Protein AF-A0A4U2ZTQ1-F1 (afdb_monomer_lite)

InterPro domains:
  IPR051172 Chlamydia Large Cysteine-rich Periplasmic OmcB [PTHR34819] (1-96)

Radius of gyration: 20.79 Å; chains: 1; bounding box: 55×20×70 Å

Sequence (96 aa):
TTFVANSVVINGTPQPGLNPTTGFPLANIPVGGMVTVTFQVTITSVPPNRVLPNNANVTADFQVSPLQPPITIVTISNIVVTRVNVGSLNVMKSVN

pLDDT: mean 81.44, std 9.15, range [49.84, 94.69]

Foldseek 3Di:
DAWDAQFKDKPNHGDGPDDQVVDDDDDDAPVVGDIDIDGDDDDPDQDPVQKDKDKHKDWDWDDPDPVDGTDIDIDIGDIDIDGHDDDDDDDDDDDD

Secondary structure (DSSP, 8-state):
-EE-TT--EETTEE-TT--TTT--------TT----EE--EE-SS--TTSEEEE--EEEEEE-SSTTS--EEEEEEPPPEEEE-------------

Structure (mmCIF, N/CA/C/O backbone):
data_AF-A0A4U2ZTQ1-F1
#
_entry.id   AF-A0A4U2ZTQ1-F1
#
loop_
_atom_site.group_PDB
_atom_site.id
_atom_site.type_symbol
_atom_site.label_atom_id
_atom_site.label_alt_id
_atom_site.label_comp_id
_atom_site.label_asym_id
_atom_site.label_entity_id
_atom_site.label_seq_id
_atom_site.pdbx_PD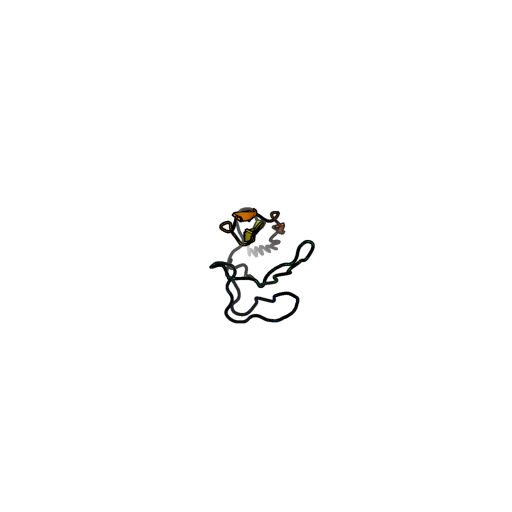B_ins_code
_atom_site.Cartn_x
_atom_site.Cartn_y
_atom_site.Cartn_z
_atom_site.occupancy
_atom_site.B_iso_or_equiv
_atom_site.auth_seq_id
_atom_site.auth_comp_id
_atom_site.auth_asym_id
_atom_site.auth_atom_id
_atom_site.pdbx_PDB_model_num
ATOM 1 N N . THR A 1 1 ? 11.427 3.054 -8.080 1.00 82.94 1 THR A N 1
ATOM 2 C CA . THR A 1 1 ? 10.106 2.458 -8.376 1.00 82.94 1 THR A CA 1
ATOM 3 C C . THR A 1 1 ? 9.062 3.547 -8.377 1.00 82.94 1 THR A C 1
ATOM 5 O O . THR A 1 1 ? 9.296 4.590 -7.777 1.00 82.94 1 THR A O 1
ATOM 8 N N . THR A 1 2 ? 7.936 3.329 -9.049 1.00 87.62 2 THR A N 1
ATOM 9 C CA . THR A 1 2 ? 6.793 4.252 -9.076 1.00 87.62 2 THR A CA 1
ATOM 10 C C . THR A 1 2 ? 5.508 3.499 -8.739 1.00 87.62 2 THR A C 1
ATOM 12 O O . THR A 1 2 ? 5.330 2.361 -9.163 1.00 87.62 2 THR A O 1
ATOM 15 N N . PHE A 1 3 ? 4.624 4.097 -7.940 1.00 88.75 3 PHE A N 1
ATOM 16 C CA . PHE A 1 3 ? 3.311 3.523 -7.628 1.00 88.75 3 PHE A CA 1
ATOM 17 C C . PHE A 1 3 ? 2.379 3.601 -8.847 1.00 88.75 3 PHE A C 1
ATOM 19 O O . PHE A 1 3 ? 2.378 4.604 -9.563 1.00 88.75 3 PHE A O 1
ATOM 26 N N . VAL A 1 4 ? 1.586 2.551 -9.079 1.00 91.19 4 VAL A N 1
ATOM 27 C CA . VAL A 1 4 ? 0.559 2.530 -10.130 1.00 91.19 4 VAL A CA 1
ATOM 28 C C . VAL A 1 4 ? -0.740 3.085 -9.552 1.00 91.19 4 VAL A C 1
ATOM 30 O O . VAL A 1 4 ? -1.350 2.468 -8.678 1.00 91.19 4 VAL A O 1
ATOM 33 N N . ALA A 1 5 ? -1.175 4.247 -10.042 1.00 90.81 5 ALA A N 1
ATOM 34 C CA . ALA A 1 5 ? -2.417 4.872 -9.592 1.00 90.81 5 ALA A CA 1
ATOM 35 C C . ALA A 1 5 ? -3.623 3.933 -9.772 1.00 90.81 5 ALA A C 1
ATOM 37 O O . ALA A 1 5 ? -3.686 3.164 -10.729 1.00 90.81 5 ALA A O 1
ATOM 38 N N . ASN A 1 6 ? -4.589 4.013 -8.850 1.00 92.12 6 ASN A N 1
ATOM 39 C CA . ASN A 1 6 ? -5.815 3.200 -8.842 1.00 92.12 6 ASN A CA 1
ATOM 40 C C . ASN A 1 6 ? -5.600 1.680 -8.723 1.00 92.12 6 ASN A C 1
ATOM 42 O O . ASN A 1 6 ? -6.525 0.914 -8.971 1.00 92.12 6 ASN A O 1
ATOM 46 N N . SER A 1 7 ? -4.405 1.237 -8.319 1.00 93.81 7 SER A N 1
ATOM 47 C CA . SER A 1 7 ? -4.105 -0.189 -8.134 1.00 93.81 7 SER A CA 1
ATOM 48 C C . SER A 1 7 ? -4.440 -0.731 -6.744 1.00 93.81 7 SER A C 1
ATOM 50 O O . SER A 1 7 ? -4.285 -1.929 -6.513 1.00 93.81 7 SER A O 1
ATOM 52 N N . VAL A 1 8 ? -4.857 0.128 -5.808 1.00 93.62 8 VAL A N 1
ATOM 53 C CA . VAL A 1 8 ? -5.151 -0.290 -4.435 1.00 93.62 8 VAL A CA 1
ATOM 54 C C . VAL A 1 8 ? -6.422 -1.129 -4.407 1.00 93.62 8 VAL A C 1
ATOM 56 O O . VAL A 1 8 ? -7.467 -0.732 -4.920 1.00 93.62 8 VAL A O 1
ATOM 59 N N . VAL A 1 9 ? -6.329 -2.281 -3.757 1.00 92.81 9 VAL A N 1
ATOM 60 C CA . VAL A 1 9 ? -7.428 -3.202 -3.488 1.00 92.81 9 VAL A CA 1
ATOM 61 C C . VAL A 1 9 ? -7.403 -3.526 -1.998 1.00 92.81 9 VAL A C 1
ATOM 63 O O . VAL A 1 9 ? -6.363 -3.919 -1.468 1.00 92.81 9 VAL A O 1
ATOM 66 N N . ILE A 1 10 ? -8.540 -3.370 -1.322 1.00 92.62 10 ILE A N 1
ATOM 67 C CA . ILE A 1 10 ? -8.705 -3.673 0.105 1.00 92.62 10 ILE A CA 1
ATOM 68 C C . ILE A 1 10 ? -9.700 -4.821 0.233 1.00 92.62 10 ILE A C 1
ATOM 70 O O . ILE A 1 10 ? -10.834 -4.702 -0.225 1.00 92.62 10 ILE A O 1
ATOM 74 N N . ASN A 1 11 ? -9.285 -5.939 0.833 1.00 90.69 11 ASN A N 1
ATOM 75 C CA . ASN A 1 11 ? -10.105 -7.149 0.984 1.00 90.69 11 ASN A CA 1
ATOM 76 C C . ASN A 1 11 ? -10.772 -7.594 -0.336 1.00 90.69 11 ASN A C 1
ATOM 78 O O . ASN A 1 11 ? -11.945 -7.951 -0.369 1.00 90.69 11 ASN A O 1
ATOM 82 N N . GLY A 1 12 ? -10.037 -7.507 -1.449 1.00 90.62 12 GLY A N 1
ATOM 83 C CA . GLY A 1 12 ? -10.544 -7.836 -2.788 1.00 90.62 12 GLY A CA 1
ATOM 84 C C . GLY A 1 12 ? -11.400 -6.749 -3.453 1.00 90.62 12 GLY A C 1
ATOM 85 O O . GLY A 1 12 ? -11.720 -6.879 -4.630 1.00 90.62 12 GLY A O 1
ATOM 86 N N . THR A 1 13 ? -11.726 -5.657 -2.755 1.00 94.00 13 THR A N 1
ATOM 87 C CA . THR A 1 13 ? -12.510 -4.541 -3.307 1.00 94.00 13 THR A CA 1
ATOM 88 C C . THR A 1 13 ? -11.582 -3.447 -3.840 1.00 94.00 13 THR A C 1
ATOM 90 O O . THR A 1 13 ? -10.771 -2.929 -3.066 1.00 94.00 13 THR A O 1
ATOM 93 N N . PRO A 1 14 ? -11.673 -3.060 -5.126 1.00 94.25 14 PRO A N 1
ATOM 94 C CA . PRO A 1 14 ? -10.897 -1.950 -5.670 1.00 94.25 14 PRO A CA 1
ATOM 95 C C . PRO A 1 14 ? -11.189 -0.640 -4.938 1.00 94.25 14 PRO A C 1
ATOM 97 O O . PRO A 1 14 ? -12.345 -0.307 -4.684 1.00 94.25 14 PRO A O 1
ATOM 100 N N . GLN A 1 15 ? -10.138 0.116 -4.634 1.00 94.69 15 GLN A N 1
ATOM 101 C CA . GLN A 1 15 ? -10.210 1.427 -3.992 1.00 94.69 15 GLN A CA 1
ATOM 102 C C . GLN A 1 15 ? -9.420 2.456 -4.821 1.00 94.69 15 GLN A C 1
ATOM 104 O O . GLN A 1 15 ? -8.292 2.817 -4.465 1.00 94.69 15 GLN A O 1
ATOM 109 N N . PRO A 1 16 ? -9.971 2.909 -5.965 1.00 92.00 16 PRO A N 1
ATOM 110 C CA . PRO A 1 16 ? -9.338 3.931 -6.793 1.00 92.00 16 PRO A CA 1
ATOM 111 C C . PRO A 1 16 ? -9.078 5.218 -5.998 1.00 92.00 16 PRO A C 1
ATOM 113 O O . PRO A 1 16 ? -9.837 5.571 -5.101 1.00 92.00 16 PRO A O 1
ATOM 116 N N . GLY A 1 17 ? -8.004 5.932 -6.328 1.00 90.81 17 GLY A N 1
ATOM 117 C CA . GLY A 1 17 ? -7.620 7.181 -5.661 1.00 90.81 17 GLY A CA 1
ATOM 118 C C . GLY A 1 17 ? -6.845 7.026 -4.348 1.00 90.81 17 GLY A C 1
ATOM 119 O O . GLY A 1 17 ? -6.198 7.986 -3.932 1.00 90.81 17 GLY A O 1
ATOM 120 N N . LEU A 1 18 ? -6.827 5.845 -3.719 1.00 92.00 18 LEU A N 1
ATOM 121 C CA . LEU A 1 18 ? -5.976 5.613 -2.549 1.00 92.00 18 LEU A CA 1
ATOM 122 C C . LEU A 1 18 ? -4.504 5.489 -2.951 1.00 92.00 18 LEU A C 1
ATOM 124 O O . LEU A 1 18 ? -4.165 4.895 -3.978 1.00 92.00 18 LEU A O 1
ATOM 128 N N . ASN A 1 19 ? -3.624 6.033 -2.111 1.00 89.94 19 ASN A N 1
ATOM 129 C CA . ASN A 1 19 ? -2.185 5.996 -2.326 1.00 89.94 19 ASN A CA 1
ATOM 130 C C . ASN A 1 19 ? -1.444 5.524 -1.058 1.00 89.94 19 ASN A C 1
ATOM 132 O O . ASN A 1 19 ? -1.410 6.246 -0.060 1.00 89.94 19 ASN A O 1
ATOM 136 N N . PRO A 1 20 ? -0.797 4.342 -1.089 1.00 87.19 20 PRO A N 1
ATOM 137 C CA . PRO A 1 20 ? -0.023 3.832 0.039 1.00 87.19 20 PRO A CA 1
ATOM 138 C C . PRO A 1 20 ? 1.163 4.720 0.435 1.00 87.19 20 PRO A C 1
ATOM 140 O O . PRO A 1 20 ? 1.570 4.690 1.592 1.00 87.19 20 PRO A O 1
ATOM 143 N N . THR A 1 21 ? 1.723 5.519 -0.484 1.00 85.38 21 THR A N 1
ATOM 144 C CA . THR A 1 21 ? 2.895 6.361 -0.179 1.00 85.38 21 THR A CA 1
ATOM 145 C C . THR A 1 21 ? 2.544 7.563 0.688 1.00 85.38 21 THR A C 1
ATOM 147 O O . THR A 1 21 ? 3.399 8.053 1.418 1.00 85.38 21 THR A O 1
ATOM 150 N N . THR A 1 22 ? 1.308 8.058 0.594 1.00 87.00 22 THR A N 1
ATOM 151 C CA . THR A 1 22 ? 0.791 9.144 1.444 1.00 87.00 22 THR A CA 1
ATOM 152 C C . THR A 1 22 ? 0.038 8.618 2.665 1.00 87.00 22 THR A C 1
ATOM 154 O O . THR A 1 22 ? -0.243 9.385 3.579 1.00 87.00 22 THR A O 1
ATOM 157 N N . GLY A 1 23 ? -0.289 7.323 2.680 1.00 84.38 23 GLY A N 1
ATOM 158 C CA . GLY A 1 23 ? -1.182 6.714 3.659 1.00 84.38 23 GLY A CA 1
ATOM 159 C C . GLY A 1 23 ? -2.659 6.974 3.350 1.00 84.38 23 GLY A C 1
ATOM 160 O O . GLY A 1 23 ? -3.013 7.846 2.555 1.00 84.38 23 GLY A O 1
ATOM 161 N N . PHE A 1 24 ? -3.525 6.173 3.970 1.00 88.38 24 PHE A N 1
ATOM 162 C CA . PHE A 1 24 ? -4.980 6.310 3.914 1.00 88.38 24 PHE A CA 1
ATOM 163 C C . PHE A 1 24 ? -5.631 5.600 5.111 1.00 88.38 24 PHE A C 1
ATOM 165 O O . PHE A 1 24 ? -5.040 4.656 5.647 1.00 88.38 24 PHE A O 1
ATOM 172 N N . PRO A 1 25 ? -6.830 6.032 5.547 1.00 87.19 25 PRO A N 1
ATOM 173 C CA . PRO A 1 25 ? -7.533 5.378 6.642 1.00 87.19 25 PRO A CA 1
ATOM 174 C C . PRO A 1 25 ? -8.044 3.996 6.224 1.00 87.19 25 PRO A C 1
ATOM 176 O O . PRO A 1 25 ? -8.470 3.783 5.088 1.00 87.19 25 PRO A O 1
ATOM 179 N N . LEU A 1 26 ? -8.044 3.067 7.175 1.00 86.50 26 LEU A N 1
ATOM 180 C CA . LEU A 1 26 ? -8.713 1.776 7.059 1.00 86.50 26 LEU A CA 1
ATOM 181 C C . LEU A 1 26 ? -9.971 1.775 7.929 1.00 86.50 26 LEU A C 1
ATOM 183 O O . LEU A 1 26 ? -10.060 2.502 8.917 1.00 86.50 26 LEU A O 1
ATOM 187 N N . ALA A 1 27 ? -10.943 0.941 7.563 1.00 84.00 27 ALA A N 1
ATOM 188 C CA . ALA A 1 27 ? -12.078 0.665 8.433 1.00 84.00 27 ALA A CA 1
ATOM 189 C C . ALA A 1 27 ? -11.613 -0.016 9.731 1.00 84.00 27 ALA A C 1
ATOM 191 O O . ALA A 1 27 ? -10.545 -0.630 9.773 1.00 84.00 27 ALA A O 1
ATOM 192 N N . ASN A 1 28 ? -12.442 0.068 10.777 1.00 82.75 28 ASN A N 1
ATOM 193 C CA . ASN A 1 28 ? -12.152 -0.563 12.059 1.00 82.75 28 ASN A CA 1
ATOM 194 C C . ASN A 1 28 ? -11.872 -2.063 11.881 1.00 82.75 28 ASN A C 1
ATOM 196 O O . ASN A 1 28 ? -12.677 -2.785 11.289 1.00 82.75 28 ASN A O 1
ATOM 200 N N . ILE A 1 29 ? -10.745 -2.521 12.422 1.00 83.12 29 ILE A N 1
ATOM 201 C CA . ILE A 1 29 ? -10.343 -3.925 12.381 1.00 83.12 29 ILE A CA 1
ATOM 202 C C . ILE A 1 29 ? -10.718 -4.535 13.734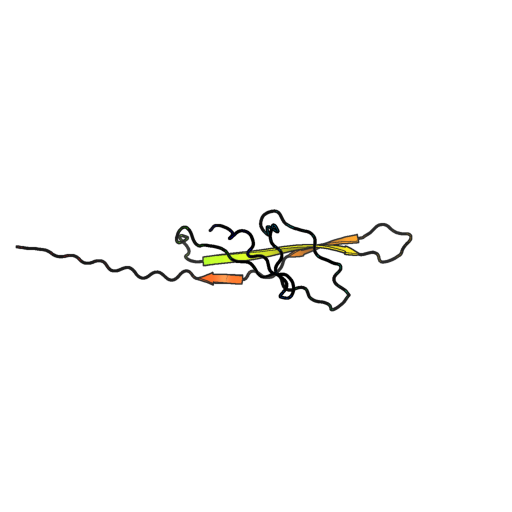 1.00 83.12 29 ILE A C 1
ATOM 204 O O . ILE A 1 29 ? -10.133 -4.146 14.747 1.00 83.12 29 ILE A O 1
ATOM 208 N N . PRO A 1 30 ? -11.701 -5.451 13.797 1.00 79.19 30 PRO A N 1
ATOM 209 C CA . PRO A 1 30 ? -12.078 -6.076 15.058 1.00 79.19 30 PRO A CA 1
ATOM 210 C C . PRO A 1 30 ? -10.918 -6.900 15.628 1.00 79.19 30 PRO A C 1
ATOM 212 O O . PRO A 1 30 ? -10.009 -7.308 14.903 1.00 79.19 30 PRO A O 1
ATOM 215 N N . VAL A 1 31 ? -10.961 -7.183 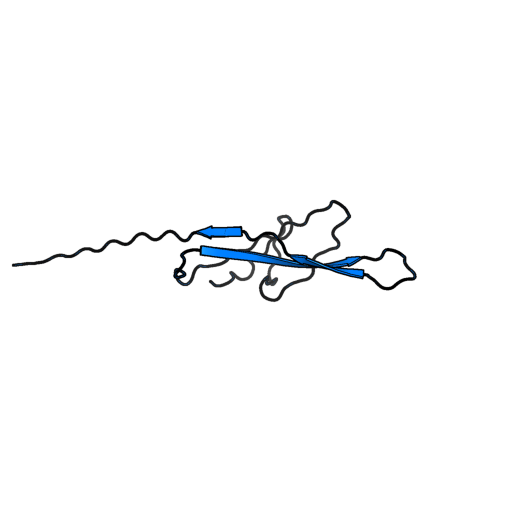16.931 1.00 74.31 31 VAL A N 1
ATOM 216 C CA . VAL A 1 31 ? -9.957 -8.028 17.596 1.00 74.31 31 VAL A CA 1
ATOM 217 C C . VAL A 1 31 ? -9.896 -9.397 16.910 1.00 74.31 31 VAL A C 1
ATOM 219 O O . VAL A 1 31 ? -10.919 -10.052 16.729 1.00 74.31 31 VAL A O 1
ATOM 222 N N . GLY A 1 32 ? -8.693 -9.815 16.505 1.00 78.50 32 GLY A N 1
ATOM 223 C CA . GLY A 1 32 ? -8.473 -11.046 15.735 1.00 78.50 32 GLY A CA 1
ATOM 224 C C . GLY A 1 32 ? -8.832 -10.952 14.245 1.00 78.50 32 GLY A C 1
ATOM 225 O O . GLY A 1 32 ? -8.665 -11.929 13.520 1.00 78.50 32 GLY A O 1
ATOM 226 N N . GLY A 1 33 ? -9.312 -9.797 13.776 1.00 82.69 33 GLY A N 1
ATOM 227 C CA . GLY A 1 33 ? -9.596 -9.529 12.371 1.00 82.69 33 GLY A CA 1
ATOM 228 C C . GLY A 1 33 ? -8.341 -9.237 11.546 1.00 82.69 33 GLY A C 1
ATOM 229 O O . GLY A 1 33 ? -7.261 -8.974 12.073 1.00 82.69 33 GLY A O 1
ATOM 230 N N . MET A 1 34 ? -8.502 -9.251 10.222 1.00 82.31 34 MET A N 1
ATOM 231 C CA . MET A 1 34 ? -7.440 -8.944 9.266 1.00 82.31 34 MET A CA 1
ATOM 232 C C . MET A 1 34 ? -7.984 -8.082 8.126 1.00 82.31 34 MET A C 1
ATOM 234 O O . MET A 1 34 ? -9.111 -8.275 7.672 1.00 82.31 34 MET A O 1
ATOM 238 N N . VAL A 1 35 ? -7.157 -7.156 7.639 1.00 86.12 35 VAL A N 1
ATOM 239 C CA . VAL A 1 35 ? -7.387 -6.427 6.388 1.00 86.12 35 VAL A CA 1
ATOM 240 C C . VAL A 1 35 ? -6.206 -6.672 5.461 1.00 86.12 35 VAL A C 1
ATOM 242 O O . VAL A 1 35 ? -5.053 -6.482 5.846 1.00 86.12 35 VAL A O 1
ATOM 245 N N . THR A 1 36 ? -6.482 -7.102 4.233 1.00 86.56 36 THR A N 1
ATOM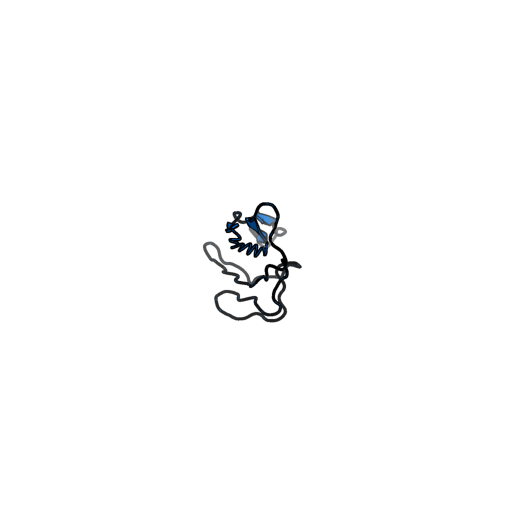 246 C CA . THR A 1 36 ? -5.470 -7.277 3.188 1.00 86.56 36 THR A CA 1
ATOM 247 C C . THR A 1 36 ? -5.504 -6.090 2.238 1.00 86.56 36 THR A C 1
ATOM 249 O O . THR A 1 36 ? -6.530 -5.818 1.618 1.00 86.56 36 THR A O 1
ATOM 252 N N . VAL A 1 37 ? -4.368 -5.409 2.099 1.00 89.19 37 VAL A N 1
ATOM 253 C CA . VAL A 1 37 ? -4.169 -4.321 1.135 1.00 89.19 37 VAL A CA 1
ATOM 254 C C . VAL A 1 37 ? -3.215 -4.806 0.051 1.00 89.19 37 VAL A C 1
ATOM 256 O O . VAL A 1 37 ? -2.101 -5.237 0.341 1.00 89.19 37 VAL A O 1
ATOM 259 N N . THR A 1 38 ? -3.642 -4.742 -1.205 1.00 89.94 38 THR A N 1
ATOM 260 C CA . THR A 1 38 ? -2.831 -5.082 -2.380 1.00 89.94 38 THR A CA 1
ATOM 261 C C . THR A 1 38 ? -2.702 -3.858 -3.271 1.00 89.94 38 THR A C 1
ATOM 263 O O . THR A 1 38 ? -3.661 -3.112 -3.434 1.00 89.94 38 THR A O 1
ATOM 266 N N . PHE A 1 39 ? -1.518 -3.631 -3.831 1.00 91.69 39 PHE A N 1
ATOM 267 C CA . PHE A 1 39 ? -1.248 -2.525 -4.745 1.00 91.69 39 PHE A CA 1
ATOM 268 C C . PHE A 1 39 ? -0.142 -2.901 -5.730 1.00 91.69 39 PHE A C 1
ATOM 270 O O . PHE A 1 39 ? 0.577 -3.881 -5.527 1.00 91.69 39 PHE A O 1
ATOM 277 N N . GLN A 1 40 ? 0.001 -2.120 -6.798 1.00 89.06 40 GLN A N 1
ATOM 278 C CA . GLN A 1 40 ? 1.005 -2.350 -7.833 1.00 89.06 40 GLN A CA 1
ATOM 279 C C . GLN A 1 40 ? 2.057 -1.239 -7.852 1.00 89.06 40 GLN A C 1
ATOM 281 O O . GLN A 1 40 ? 1.773 -0.059 -7.624 1.00 89.06 40 GLN A O 1
ATOM 286 N N . VAL A 1 41 ? 3.292 -1.633 -8.159 1.00 87.31 41 VAL A N 1
ATOM 287 C CA . VAL A 1 41 ? 4.434 -0.735 -8.344 1.00 87.31 41 VAL A CA 1
ATOM 288 C C . VAL A 1 41 ? 5.204 -1.122 -9.602 1.00 87.31 41 VAL A C 1
ATOM 290 O O . 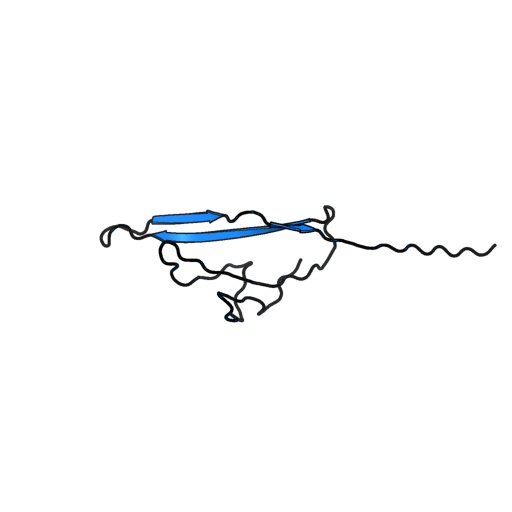VAL A 1 41 ? 5.385 -2.302 -9.894 1.00 87.31 41 VAL A O 1
ATOM 293 N N . THR A 1 42 ? 5.705 -0.123 -10.319 1.00 85.12 42 THR A N 1
ATOM 294 C CA . THR A 1 42 ? 6.541 -0.287 -11.509 1.00 85.12 42 THR A CA 1
ATOM 295 C C . THR A 1 42 ? 8.011 -0.071 -11.157 1.00 85.12 42 THR A C 1
ATOM 297 O O . THR A 1 42 ? 8.390 0.885 -10.467 1.00 85.12 42 THR A O 1
ATOM 300 N N . ILE A 1 43 ? 8.877 -0.957 -11.648 1.00 83.00 43 ILE A N 1
ATOM 301 C CA . ILE A 1 43 ? 10.332 -0.818 -11.533 1.00 83.00 43 ILE A CA 1
ATOM 302 C C . ILE A 1 43 ? 10.821 0.064 -12.683 1.00 83.00 43 ILE A C 1
ATOM 304 O O . ILE A 1 43 ? 10.909 -0.380 -13.819 1.00 83.00 43 ILE A O 1
ATOM 308 N N . THR A 1 44 ? 11.131 1.326 -12.384 1.00 81.50 44 THR A N 1
ATOM 309 C CA . THR A 1 44 ? 11.637 2.301 -13.367 1.00 81.50 44 THR A CA 1
ATOM 310 C C . THR A 1 44 ? 13.133 2.168 -13.647 1.00 81.50 44 THR A C 1
ATOM 312 O O . THR A 1 44 ? 13.602 2.576 -14.703 1.00 81.50 44 THR A O 1
ATOM 315 N N . SER A 1 45 ? 13.891 1.593 -12.715 1.00 79.44 45 SER A N 1
ATOM 316 C CA . SER A 1 45 ? 15.310 1.283 -12.872 1.00 79.44 45 SER A CA 1
ATOM 317 C C . SER A 1 45 ? 15.696 0.129 -11.952 1.00 79.44 45 SER A C 1
ATOM 319 O O . SER A 1 45 ? 15.081 -0.085 -10.904 1.00 79.44 45 SER A O 1
ATOM 321 N N . VAL A 1 46 ? 16.707 -0.637 -12.359 1.00 78.38 46 VAL A N 1
ATOM 322 C CA . VAL A 1 46 ? 17.219 -1.769 -11.581 1.00 78.38 46 VAL A CA 1
ATOM 323 C C . VAL A 1 46 ? 18.024 -1.210 -10.403 1.00 78.38 46 VAL A C 1
ATOM 325 O O . VAL A 1 46 ? 19.022 -0.527 -10.642 1.00 78.38 46 VAL A O 1
ATOM 328 N N . PRO A 1 47 ? 17.627 -1.464 -9.141 1.00 75.38 47 PRO A N 1
ATOM 329 C CA . PRO A 1 47 ? 18.376 -0.963 -7.997 1.00 75.38 47 PRO A CA 1
ATOM 330 C C . PRO A 1 47 ? 19.760 -1.641 -7.913 1.00 75.38 47 PRO A C 1
ATOM 332 O O . PRO A 1 47 ? 19.871 -2.820 -8.264 1.00 75.38 47 PRO A O 1
ATOM 335 N N . PRO A 1 48 ? 20.813 -0.954 -7.420 1.00 76.94 48 PRO A N 1
ATOM 336 C CA . PRO A 1 48 ? 22.186 -1.483 -7.399 1.00 76.94 48 PRO A CA 1
ATOM 337 C C . PRO A 1 48 ? 22.332 -2.809 -6.643 1.00 76.94 48 PRO A C 1
ATOM 339 O O . PRO A 1 48 ? 23.087 -3.689 -7.043 1.00 76.94 48 PRO A O 1
ATOM 342 N N . ASN A 1 49 ? 21.560 -2.972 -5.567 1.00 79.25 49 ASN A N 1
ATOM 343 C CA . ASN A 1 49 ? 21.515 -4.180 -4.744 1.00 79.25 49 ASN A CA 1
ATOM 344 C C . ASN A 1 49 ? 20.495 -5.219 -5.245 1.00 79.25 49 ASN A C 1
ATOM 346 O O . ASN A 1 49 ? 20.344 -6.269 -4.625 1.00 79.25 49 ASN A O 1
ATOM 350 N N . ARG A 1 50 ? 19.787 -4.933 -6.349 1.00 77.56 50 ARG A N 1
ATOM 351 C CA . ARG A 1 50 ? 18.770 -5.796 -6.975 1.00 77.56 50 ARG A CA 1
ATOM 352 C C . ARG A 1 50 ? 17.655 -6.244 -6.032 1.00 77.56 50 ARG A C 1
ATOM 354 O O . ARG A 1 50 ? 16.981 -7.233 -6.316 1.00 77.56 50 ARG A O 1
ATOM 361 N N . VAL A 1 51 ? 17.448 -5.535 -4.929 1.00 79.12 51 VAL A N 1
ATOM 362 C CA . VAL A 1 51 ? 16.412 -5.850 -3.949 1.00 79.12 51 VAL A CA 1
ATOM 363 C C . VAL A 1 51 ? 15.492 -4.661 -3.752 1.00 79.12 51 VAL A C 1
ATOM 365 O O . VAL A 1 51 ? 15.918 -3.508 -3.779 1.00 79.12 51 VAL A O 1
ATOM 368 N N . LEU A 1 52 ? 14.218 -4.961 -3.543 1.00 81.25 52 LEU A N 1
ATOM 369 C CA . LEU A 1 52 ? 13.189 -3.985 -3.243 1.00 81.25 52 LEU A CA 1
ATOM 370 C C . LEU A 1 52 ? 12.525 -4.366 -1.910 1.00 81.25 52 LEU A C 1
ATOM 372 O O . LEU A 1 52 ? 11.705 -5.290 -1.895 1.00 81.25 52 LEU A O 1
ATOM 376 N N . PRO A 1 53 ? 12.916 -3.735 -0.786 1.00 79.69 53 PRO A N 1
ATOM 377 C CA . PRO A 1 53 ? 12.248 -3.940 0.492 1.00 79.69 53 PRO A CA 1
ATOM 378 C C . PRO A 1 53 ? 10.878 -3.248 0.486 1.00 79.69 53 PRO A C 1
ATOM 380 O O . PRO A 1 53 ? 10.753 -2.110 0.037 1.00 79.69 53 PRO A O 1
ATOM 383 N N . ASN A 1 54 ? 9.862 -3.933 1.002 1.00 74.75 54 ASN A N 1
ATOM 384 C CA . ASN A 1 54 ? 8.522 -3.402 1.225 1.00 74.75 54 ASN A CA 1
ATOM 385 C C . ASN A 1 54 ? 8.140 -3.583 2.697 1.00 74.75 54 ASN A C 1
ATOM 387 O O . ASN A 1 54 ? 8.170 -4.706 3.203 1.00 74.75 54 ASN A O 1
ATOM 391 N N . ASN A 1 55 ? 7.751 -2.496 3.357 1.00 83.12 55 ASN A N 1
ATOM 392 C CA . ASN A 1 55 ? 7.209 -2.493 4.712 1.00 83.12 55 ASN A CA 1
ATOM 393 C C . ASN A 1 55 ? 6.028 -1.520 4.792 1.00 83.12 55 ASN A C 1
ATOM 395 O O . ASN A 1 55 ? 5.919 -0.598 3.987 1.00 83.12 55 ASN A O 1
ATOM 399 N N . ALA A 1 56 ? 5.167 -1.714 5.782 1.00 78.31 56 ALA A N 1
ATOM 400 C CA . ALA A 1 56 ? 4.038 -0.843 6.061 1.00 78.31 56 ALA A CA 1
ATOM 401 C C . ALA A 1 56 ? 4.069 -0.386 7.521 1.00 78.31 56 ALA A C 1
ATOM 403 O O . ALA A 1 56 ? 4.622 -1.068 8.388 1.00 78.31 56 ALA A O 1
ATOM 404 N N . ASN A 1 57 ? 3.464 0.769 7.776 1.00 82.94 57 ASN A N 1
ATOM 405 C CA . ASN A 1 57 ? 3.195 1.269 9.115 1.00 82.94 57 ASN A CA 1
ATOM 406 C C . ASN A 1 57 ? 1.677 1.386 9.292 1.00 82.94 57 ASN A C 1
ATOM 408 O O . ASN A 1 57 ? 1.000 1.928 8.417 1.00 82.94 57 ASN A O 1
ATOM 412 N N . VAL A 1 58 ? 1.158 0.864 10.400 1.00 78.56 58 VAL A N 1
ATOM 413 C CA . VAL A 1 58 ? -0.257 0.915 10.762 1.00 78.56 58 VAL A CA 1
ATOM 414 C C . VAL A 1 58 ? -0.387 1.612 12.109 1.00 78.56 58 VAL A C 1
ATOM 416 O O . VAL A 1 58 ? 0.115 1.123 13.121 1.00 78.56 58 VAL A O 1
ATOM 419 N N . THR A 1 59 ? -1.094 2.738 12.117 1.00 81.00 59 THR A N 1
ATOM 420 C CA . THR A 1 59 ? -1.488 3.451 13.336 1.00 81.00 59 THR A CA 1
ATOM 421 C C . THR A 1 59 ? -2.930 3.093 13.673 1.00 81.00 59 THR A C 1
ATOM 423 O O . THR A 1 59 ? -3.795 3.163 12.799 1.00 81.00 59 THR A O 1
ATOM 426 N N . ALA A 1 60 ? -3.190 2.705 14.918 1.00 77.12 60 ALA A N 1
ATOM 427 C CA . ALA A 1 60 ? -4.516 2.333 15.400 1.00 77.12 60 ALA A CA 1
ATOM 428 C C . ALA A 1 60 ? -4.791 2.940 16.779 1.00 77.12 60 ALA A C 1
ATOM 430 O O . ALA A 1 60 ? -3.912 2.947 17.639 1.00 77.12 60 ALA A O 1
ATOM 431 N N . ASP A 1 61 ? -6.024 3.394 16.992 1.00 82.69 61 ASP A N 1
ATOM 432 C CA . ASP A 1 61 ? -6.489 3.937 18.266 1.00 82.69 61 ASP A CA 1
ATOM 433 C C . ASP A 1 61 ? -7.380 2.922 18.990 1.00 82.69 61 ASP A C 1
ATOM 435 O O . ASP A 1 61 ? -8.346 2.405 18.426 1.00 82.69 61 ASP A O 1
ATOM 439 N N . PHE A 1 62 ? -7.075 2.654 20.259 1.00 78.06 62 PHE A N 1
ATOM 440 C CA . PHE A 1 62 ? -7.794 1.701 21.100 1.00 78.06 62 PHE A CA 1
ATOM 441 C C . PHE A 1 62 ? -8.484 2.404 22.269 1.00 78.06 62 PHE A C 1
ATOM 443 O O . PHE A 1 62 ? -7.856 3.097 23.069 1.00 78.06 62 PHE A O 1
ATOM 450 N N . GLN A 1 63 ? -9.789 2.185 22.409 1.00 81.19 63 GLN A N 1
ATOM 451 C CA . GLN A 1 63 ? -10.587 2.668 23.535 1.00 81.19 63 GLN A CA 1
ATOM 452 C C . GLN A 1 63 ? -10.836 1.535 24.530 1.00 81.19 63 GLN A C 1
ATOM 454 O O . GLN A 1 63 ? -11.657 0.657 24.285 1.00 81.19 63 GLN A O 1
ATOM 459 N N . VAL A 1 64 ? -10.117 1.552 25.656 1.00 79.00 64 VAL A N 1
ATOM 460 C CA . VAL A 1 64 ? -10.250 0.534 26.717 1.00 79.00 64 VAL A CA 1
ATOM 461 C C . VAL A 1 64 ? -11.426 0.843 27.652 1.00 79.00 64 VAL A C 1
ATOM 463 O O . VAL A 1 64 ? -12.066 -0.068 28.169 1.00 79.00 64 VAL A O 1
ATOM 466 N N . SER A 1 65 ? -11.739 2.126 27.852 1.00 83.25 65 SER A N 1
ATOM 467 C CA . SER A 1 65 ? -12.880 2.592 28.643 1.00 83.25 65 SER A CA 1
ATOM 468 C C . SER A 1 65 ? -13.492 3.836 27.990 1.00 83.25 65 SER A C 1
ATOM 470 O O . SER A 1 65 ? -12.729 4.736 27.640 1.00 83.25 65 SER A O 1
ATOM 472 N N . PRO A 1 66 ? -14.831 3.946 27.869 1.00 80.25 66 PRO A N 1
ATOM 473 C CA . PRO A 1 66 ? -15.496 5.089 27.226 1.00 80.25 66 PRO A CA 1
ATOM 474 C C . PRO A 1 66 ? -15.221 6.450 27.884 1.00 80.25 66 PRO A C 1
ATOM 476 O O . PRO A 1 66 ? -15.505 7.489 27.299 1.00 80.25 66 PRO A O 1
ATOM 479 N N . LEU A 1 67 ? -14.726 6.447 29.125 1.00 89.88 67 LEU A N 1
ATOM 480 C CA . LEU A 1 67 ? -14.434 7.650 29.910 1.00 89.88 67 LEU A CA 1
ATOM 481 C C . LEU A 1 67 ? -12.970 8.105 29.799 1.00 89.88 67 LEU A C 1
ATOM 483 O O . LEU A 1 67 ? -12.606 9.121 30.388 1.00 89.88 67 LEU A O 1
ATOM 487 N N . GLN A 1 68 ? -12.116 7.349 29.108 1.00 86.19 68 GLN A N 1
ATOM 488 C CA . GLN A 1 68 ? -10.689 7.644 28.966 1.00 86.19 68 GLN A CA 1
ATOM 489 C C . GLN A 1 68 ? -10.343 7.937 27.505 1.00 86.19 68 GLN A C 1
ATOM 491 O O . GLN A 1 68 ? -11.004 7.414 26.612 1.00 86.19 68 GLN A O 1
ATOM 496 N N . PRO A 1 69 ? -9.312 8.752 27.231 1.00 87.44 69 PRO A N 1
ATOM 497 C CA . PRO A 1 69 ? -8.872 9.017 25.865 1.00 87.44 69 PRO A CA 1
ATOM 498 C C . PRO A 1 69 ? -8.348 7.745 25.165 1.00 87.44 69 PRO A C 1
ATOM 500 O O . PRO A 1 69 ? -7.901 6.811 25.840 1.00 87.44 69 PRO A O 1
ATOM 503 N N . PRO A 1 70 ? -8.395 7.676 23.819 1.00 85.75 70 PRO A N 1
ATOM 504 C CA . PRO A 1 70 ? -7.869 6.538 23.069 1.00 85.75 70 PRO A CA 1
ATOM 505 C C . PRO A 1 70 ? -6.363 6.377 23.235 1.00 85.75 70 PRO A C 1
ATOM 507 O O . PRO A 1 70 ? -5.620 7.353 23.306 1.00 85.75 70 PRO A O 1
ATOM 510 N N . ILE A 1 71 ? -5.919 5.125 23.276 1.00 86.44 71 ILE A N 1
ATOM 511 C CA . ILE A 1 71 ? -4.508 4.756 23.252 1.00 86.44 71 ILE A CA 1
ATOM 512 C C . ILE A 1 71 ? -4.116 4.546 21.795 1.00 86.44 71 ILE A C 1
ATOM 514 O O . ILE A 1 71 ? -4.587 3.605 21.159 1.00 86.44 71 ILE A O 1
ATOM 518 N N . THR A 1 72 ? -3.231 5.393 21.282 1.00 86.56 72 THR A N 1
ATOM 519 C CA . THR A 1 72 ? -2.668 5.234 19.940 1.00 86.56 72 THR A CA 1
ATOM 520 C C . THR A 1 72 ? -1.501 4.251 19.965 1.00 86.56 72 THR A C 1
ATOM 522 O O . THR A 1 72 ? -0.553 4.411 20.736 1.00 86.56 72 THR A O 1
ATOM 525 N N . ILE A 1 73 ? -1.544 3.244 19.096 1.00 82.19 73 ILE A N 1
ATOM 526 C CA . ILE A 1 73 ? -0.477 2.261 18.898 1.00 82.19 73 ILE A CA 1
ATOM 527 C C . ILE A 1 73 ? -0.024 2.315 17.444 1.00 82.19 73 ILE A C 1
ATOM 529 O O . ILE A 1 73 ? -0.830 2.398 16.519 1.00 82.19 73 ILE A O 1
ATOM 533 N N . VAL A 1 74 ? 1.288 2.231 17.250 1.00 82.19 74 VAL A N 1
ATOM 534 C CA . VAL A 1 74 ? 1.927 2.187 15.937 1.00 82.19 74 VAL A CA 1
ATOM 535 C C . VAL A 1 74 ? 2.577 0.818 15.777 1.00 82.19 74 VAL A C 1
ATOM 537 O O . VAL A 1 74 ? 3.411 0.430 16.593 1.00 82.19 74 VAL A O 1
ATOM 540 N N . THR A 1 75 ? 2.187 0.077 14.743 1.00 77.69 75 THR A N 1
ATOM 541 C CA . THR A 1 75 ? 2.736 -1.248 14.429 1.00 77.69 75 THR A CA 1
ATOM 542 C C . THR A 1 75 ? 3.373 -1.236 13.048 1.00 77.69 75 THR A C 1
ATOM 544 O O . THR A 1 75 ? 2.756 -0.838 12.062 1.00 77.69 75 THR A O 1
ATOM 547 N N . ILE A 1 76 ? 4.611 -1.718 12.968 1.00 76.88 76 ILE A N 1
ATOM 548 C CA . ILE A 1 76 ? 5.353 -1.850 11.713 1.00 76.88 76 ILE A CA 1
ATOM 549 C C . ILE A 1 76 ? 5.229 -3.298 11.234 1.00 76.88 76 ILE A C 1
ATOM 551 O O . ILE A 1 76 ? 5.404 -4.231 12.020 1.00 76.88 76 ILE A O 1
ATOM 555 N N . SER A 1 77 ? 4.920 -3.498 9.952 1.00 76.31 77 SER A N 1
ATOM 556 C CA . SER A 1 77 ? 4.857 -4.838 9.363 1.00 76.31 77 SER A CA 1
ATOM 557 C C . SER A 1 77 ? 6.246 -5.470 9.235 1.00 76.31 77 SER A C 1
ATOM 559 O O . SER A 1 77 ? 7.275 -4.793 9.259 1.00 76.31 77 SER A O 1
ATOM 561 N N . ASN A 1 78 ? 6.287 -6.776 8.977 1.00 68.88 78 ASN A N 1
ATOM 562 C CA . ASN A 1 78 ? 7.507 -7.419 8.501 1.00 68.88 78 ASN A CA 1
ATOM 563 C C . ASN A 1 78 ? 7.952 -6.831 7.147 1.00 68.88 78 ASN A C 1
ATOM 565 O O . ASN A 1 78 ? 7.132 -6.347 6.360 1.00 68.88 78 ASN A O 1
ATOM 569 N N . ILE A 1 79 ? 9.258 -6.898 6.875 1.00 76.31 79 ILE A N 1
ATOM 570 C CA . ILE A 1 79 ? 9.837 -6.500 5.588 1.00 76.31 79 ILE A CA 1
ATOM 571 C C . ILE A 1 79 ? 9.733 -7.678 4.618 1.00 76.31 79 ILE A C 1
ATOM 573 O O . ILE A 1 79 ? 10.224 -8.772 4.905 1.00 76.31 79 ILE A O 1
ATOM 577 N N . VAL A 1 80 ? 9.146 -7.445 3.446 1.00 75.94 80 VAL A N 1
ATOM 578 C CA . VAL A 1 80 ? 9.155 -8.392 2.322 1.00 75.94 80 VAL A CA 1
ATOM 579 C C . VAL A 1 80 ? 10.169 -7.914 1.286 1.00 75.94 80 VAL A C 1
ATOM 581 O O . VAL A 1 80 ? 10.145 -6.752 0.888 1.00 75.94 80 VAL A O 1
ATOM 584 N N . VAL A 1 81 ? 11.070 -8.797 0.845 1.00 80.06 81 VAL A N 1
ATOM 585 C CA . VAL A 1 81 ? 12.134 -8.462 -0.115 1.00 80.06 81 VAL A CA 1
ATOM 586 C C . VAL A 1 81 ? 11.835 -9.076 -1.479 1.00 80.06 81 VAL A C 1
ATOM 588 O O . VAL A 1 81 ? 11.838 -10.297 -1.627 1.00 80.06 81 VAL A O 1
ATOM 591 N N . THR A 1 82 ? 11.648 -8.231 -2.495 1.00 79.81 82 THR A N 1
ATOM 592 C CA . THR A 1 82 ? 11.501 -8.671 -3.894 1.00 79.81 8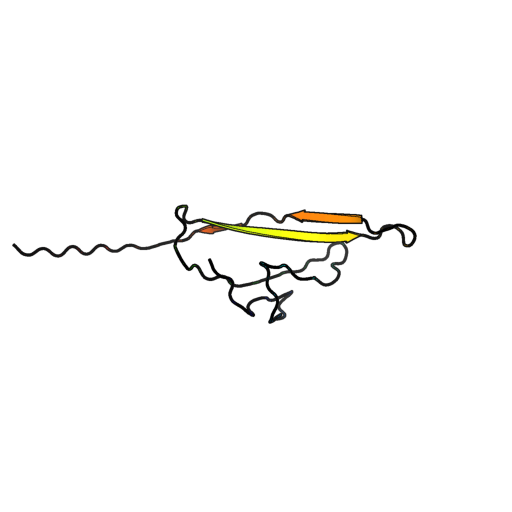2 THR A CA 1
ATOM 593 C C . THR A 1 82 ? 12.833 -8.537 -4.632 1.00 79.81 82 THR A C 1
ATOM 595 O O . THR A 1 82 ? 13.467 -7.484 -4.568 1.00 79.81 82 THR A O 1
ATOM 598 N N . ARG A 1 83 ? 13.279 -9.588 -5.333 1.00 80.31 83 ARG A N 1
ATOM 599 C CA . ARG A 1 83 ? 14.531 -9.581 -6.116 1.00 80.31 83 ARG A CA 1
ATOM 600 C C . ARG A 1 83 ? 14.279 -9.210 -7.578 1.00 80.31 83 ARG A C 1
ATOM 602 O O . ARG A 1 83 ? 13.350 -9.725 -8.193 1.00 80.31 83 ARG A O 1
ATOM 609 N N . VAL A 1 84 ? 15.136 -8.359 -8.139 1.00 76.88 84 VAL A N 1
ATOM 610 C CA . VAL A 1 84 ? 15.083 -7.922 -9.543 1.00 76.88 84 VAL A CA 1
ATOM 611 C C . VAL A 1 84 ? 16.089 -8.718 -10.376 1.00 76.88 84 VAL A C 1
ATOM 613 O O . VAL A 1 84 ? 17.299 -8.473 -10.321 1.00 76.88 84 VAL A O 1
ATOM 616 N N . ASN A 1 85 ? 15.582 -9.659 -11.173 1.00 73.38 85 ASN A N 1
ATOM 617 C CA . ASN A 1 85 ? 16.381 -10.438 -12.119 1.00 73.38 85 ASN A CA 1
ATOM 618 C C . ASN A 1 85 ? 16.548 -9.653 -13.428 1.00 73.38 85 ASN A C 1
ATOM 620 O O . ASN A 1 85 ? 15.562 -9.168 -13.979 1.00 73.38 85 ASN A O 1
ATOM 624 N N . VAL A 1 86 ? 17.777 -9.539 -13.941 1.00 68.69 86 VAL A N 1
ATOM 625 C CA . VAL A 1 86 ? 18.035 -8.977 -15.280 1.00 68.69 86 VAL A CA 1
ATOM 626 C C . VAL A 1 86 ? 18.876 -9.945 -16.098 1.00 68.69 86 VAL A C 1
ATOM 628 O O . VAL A 1 86 ? 19.861 -10.482 -15.594 1.00 68.69 86 VAL A O 1
ATOM 631 N N . GLY A 1 87 ? 18.500 -10.141 -17.358 1.00 58.38 87 GLY A N 1
ATOM 632 C CA . GLY A 1 87 ? 19.371 -10.730 -18.369 1.00 58.38 87 GLY A CA 1
ATOM 633 C C . GLY A 1 87 ? 20.140 -9.622 -19.084 1.00 58.38 87 GLY A C 1
ATOM 634 O O . GLY A 1 87 ? 19.573 -8.569 -19.367 1.00 58.38 87 GLY A O 1
ATOM 635 N N . SER A 1 88 ? 21.422 -9.845 -19.365 1.00 66.62 88 SER A N 1
ATOM 636 C CA . SER A 1 88 ? 22.215 -8.982 -20.244 1.00 66.62 88 SER A CA 1
ATOM 637 C C . SER A 1 88 ? 22.811 -9.842 -21.349 1.00 66.62 88 SER A C 1
ATOM 639 O O . SER A 1 88 ? 23.402 -10.883 -21.061 1.00 66.62 88 SER A O 1
ATOM 641 N N . LEU A 1 89 ? 22.636 -9.422 -22.601 1.00 50.62 89 LEU A N 1
ATOM 642 C CA . LEU A 1 89 ? 23.240 -10.049 -23.771 1.00 50.62 89 LEU A CA 1
ATOM 643 C C . LEU A 1 89 ? 24.171 -9.023 -24.416 1.00 50.62 89 LEU A C 1
ATOM 645 O O . LEU A 1 89 ? 23.712 -7.991 -24.898 1.00 50.62 89 LEU A O 1
ATOM 649 N N . ASN A 1 90 ? 25.473 -9.304 -24.414 1.00 66.88 90 ASN A N 1
ATOM 650 C CA . ASN A 1 90 ? 26.458 -8.497 -25.124 1.00 66.88 90 ASN A CA 1
ATOM 651 C C . ASN A 1 90 ? 26.861 -9.233 -26.408 1.00 66.88 90 ASN A C 1
ATOM 653 O O . ASN A 1 90 ? 27.439 -10.317 -26.340 1.00 66.88 90 ASN A O 1
ATOM 657 N N . VAL A 1 91 ? 26.517 -8.669 -27.568 1.00 61.59 91 VAL A N 1
ATOM 658 C CA . VAL A 1 91 ? 26.876 -9.218 -28.881 1.00 61.59 91 VAL A CA 1
ATOM 659 C C . VAL A 1 91 ? 27.989 -8.359 -29.463 1.00 61.59 91 VAL A C 1
ATOM 661 O O . VAL A 1 91 ? 27.744 -7.263 -29.960 1.00 61.59 91 VAL A O 1
ATOM 664 N N . MET A 1 92 ? 29.217 -8.868 -29.419 1.00 68.44 92 MET A N 1
ATOM 665 C CA . MET A 1 92 ? 30.352 -8.254 -30.099 1.00 68.44 92 MET A CA 1
ATOM 666 C C . MET A 1 92 ? 30.541 -8.943 -31.451 1.00 68.44 92 MET A C 1
ATOM 668 O O . MET A 1 92 ? 30.843 -10.133 -31.508 1.00 68.44 92 MET A O 1
ATOM 672 N N . LYS A 1 93 ? 30.350 -8.199 -32.543 1.00 62.28 93 LYS A N 1
ATOM 673 C CA . LYS A 1 93 ? 30.687 -8.648 -33.897 1.00 62.28 93 LYS A CA 1
ATOM 674 C C . LYS A 1 93 ? 31.901 -7.854 -34.368 1.00 62.28 93 LYS A C 1
ATOM 676 O O . LYS A 1 93 ? 31.805 -6.639 -34.500 1.00 62.28 93 LYS A O 1
ATOM 681 N N . SER A 1 94 ? 33.025 -8.525 -34.601 1.00 71.69 94 SER A N 1
ATOM 682 C CA . SER A 1 94 ? 34.199 -7.934 -35.250 1.00 71.69 94 SER A CA 1
ATOM 683 C C . SER A 1 94 ? 34.310 -8.414 -36.698 1.00 71.69 94 SER A C 1
ATOM 685 O O . SER A 1 94 ? 33.818 -9.486 -37.055 1.00 71.69 94 SER A O 1
ATOM 687 N N . VAL A 1 95 ? 34.941 -7.592 -37.533 1.00 49.84 95 VAL A N 1
ATOM 688 C CA . VAL A 1 95 ? 35.367 -7.923 -38.897 1.00 49.84 95 VAL A CA 1
ATOM 689 C C . VAL A 1 95 ? 36.873 -7.651 -38.941 1.00 49.84 95 VAL A C 1
ATOM 691 O O . VAL A 1 95 ? 37.299 -6.647 -38.370 1.00 49.84 95 VAL A O 1
ATOM 694 N N . ASN A 1 96 ? 37.655 -8.557 -39.536 1.00 59.22 96 ASN A N 1
ATOM 695 C CA . ASN A 1 96 ? 39.091 -8.363 -39.783 1.00 59.22 96 ASN A CA 1
ATOM 696 C C . ASN A 1 96 ? 39.320 -7.649 -41.112 1.00 59.22 96 ASN A C 1
ATOM 698 O O . ASN A 1 96 ? 38.556 -7.951 -42.058 1.00 59.22 96 ASN A O 1
#

Organism: NCBI:txid1890302